Protein AF-A0A939VSV4-F1 (afdb_monomer)

Solvent-accessible surface area (backbone atoms only — not comparable to full-atom values): 4301 Å² total; per-residue (Å²): 128,90,82,55,62,69,44,62,48,98,83,36,40,30,59,53,40,49,22,47,77,67,68,34,57,67,56,36,49,53,38,52,77,72,66,32,68,58,66,53,56,27,70,88,77,62,33,13,41,39,39,53,21,56,77,72,62,36,59,69,53,31,50,51,38,45,75,72,70,34,52,61,65,80,129

pLDDT: mean 92.69, std 10.45, range [46.12, 98.69]

Mean predicted aligned error: 3.44 Å

Radius of gyration: 11.09 Å; Cα contacts (8 Å, |Δi|>4): 107; chains: 1; bounding box: 26×19×33 Å

Secondary structure (DSSP, 8-state):
----TT---TTS--HHHHHHHTT-HHHHHHHHHTT--TT-EETTTTEEHHHHHHHTT-HHHHHHHHHTTPPPP--

Sequence (75 aa):
GNNNINDYDGDGYTPLHRAVRAKNLQVVKLLVEHGANINLVVEEENKTALDLAKEEKLHEIAKYLKAHGAAGNRK

Structure (mmCIF, N/CA/C/O backbone):
data_AF-A0A939VSV4-F1
#
_entry.id   AF-A0A939VSV4-F1
#
loop_
_atom_site.group_PDB
_atom_site.id
_atom_site.type_symbol
_atom_site.label_atom_id
_atom_site.label_alt_id
_atom_site.label_comp_id
_atom_site.label_asym_id
_atom_site.label_entity_id
_atom_site.label_seq_id
_atom_site.pdbx_PDB_ins_code
_atom_site.Cartn_x
_atom_site.Cartn_y
_atom_site.Cartn_z
_atom_site.occupancy
_atom_site.B_iso_or_equiv
_atom_site.auth_seq_id
_atom_site.auth_comp_id
_atom_site.auth_asym_id
_atom_site.auth_atom_id
_atom_site.pdbx_PDB_model_num
ATOM 1 N N . GLY A 1 1 ? -2.286 -2.980 -23.446 1.00 46.12 1 GLY A N 1
ATOM 2 C CA . GLY A 1 1 ? -1.254 -3.422 -22.495 1.00 46.12 1 GLY A CA 1
ATOM 3 C C . GLY A 1 1 ? -1.959 -4.119 -21.360 1.00 46.12 1 GLY A C 1
ATOM 4 O O . GLY A 1 1 ? -3.024 -3.648 -20.981 1.00 46.12 1 GLY A O 1
ATOM 5 N N . ASN A 1 2 ? -1.448 -5.259 -20.900 1.00 49.81 2 ASN A N 1
ATOM 6 C CA . ASN A 1 2 ? -1.990 -5.932 -19.720 1.00 49.81 2 ASN A CA 1
ATOM 7 C C . ASN A 1 2 ? -1.883 -4.972 -18.526 1.00 49.81 2 ASN A C 1
ATOM 9 O O . ASN A 1 2 ? -0.791 -4.524 -18.213 1.00 49.81 2 ASN A O 1
ATOM 13 N N . ASN A 1 3 ? -3.019 -4.615 -17.924 1.00 70.12 3 ASN A N 1
ATOM 14 C CA . ASN A 1 3 ? -3.095 -3.838 -16.685 1.00 70.12 3 ASN A CA 1
ATOM 15 C C . ASN A 1 3 ? -3.245 -4.822 -15.516 1.00 70.12 3 ASN A C 1
ATOM 17 O O . ASN A 1 3 ? -4.312 -4.885 -14.899 1.00 70.12 3 ASN A O 1
ATOM 21 N N . ASN A 1 4 ? -2.241 -5.665 -15.259 1.00 89.31 4 ASN A N 1
ATOM 22 C CA . ASN A 1 4 ? -2.314 -6.546 -14.096 1.00 89.31 4 ASN A CA 1
ATOM 23 C C . ASN A 1 4 ? -2.166 -5.704 -12.822 1.00 89.31 4 ASN A C 1
ATOM 25 O O . ASN A 1 4 ? -1.340 -4.797 -12.748 1.00 89.31 4 ASN A O 1
ATOM 29 N N . ILE A 1 5 ? -2.933 -6.039 -11.789 1.00 93.06 5 ILE A N 1
ATOM 30 C CA . ILE A 1 5 ? -2.904 -5.361 -10.487 1.00 93.06 5 ILE A CA 1
ATOM 31 C C . ILE A 1 5 ? -1.541 -5.469 -9.775 1.00 93.06 5 ILE A C 1
ATOM 33 O O . ILE A 1 5 ? -1.266 -4.723 -8.836 1.00 93.06 5 ILE A O 1
ATOM 37 N N . ASN A 1 6 ? -0.691 -6.386 -10.245 1.00 94.50 6 ASN A N 1
ATOM 38 C CA . ASN A 1 6 ? 0.635 -6.685 -9.712 1.00 94.50 6 ASN A CA 1
ATOM 39 C C . ASN A 1 6 ? 1.788 -6.316 -10.654 1.00 94.50 6 ASN A C 1
ATOM 41 O O . ASN A 1 6 ? 2.936 -6.548 -10.283 1.00 94.50 6 ASN A O 1
ATOM 45 N N . ASP A 1 7 ? 1.508 -5.778 -11.846 1.00 94.44 7 ASP A N 1
ATOM 46 C CA . ASP A 1 7 ? 2.577 -5.357 -12.756 1.00 94.44 7 ASP A CA 1
ATOM 47 C C . ASP A 1 7 ? 3.292 -4.129 -12.187 1.00 94.44 7 ASP A C 1
ATOM 49 O O . ASP A 1 7 ? 2.689 -3.276 -11.528 1.00 94.44 7 ASP A O 1
ATOM 53 N N . TYR A 1 8 ? 4.590 -4.042 -12.453 1.00 93.00 8 TYR A N 1
ATOM 54 C CA . TYR A 1 8 ? 5.372 -2.850 -12.168 1.00 93.00 8 TYR A CA 1
ATOM 55 C C . TYR A 1 8 ? 5.196 -1.837 -13.299 1.00 93.00 8 TYR A C 1
ATOM 57 O O . TYR A 1 8 ? 5.171 -2.198 -14.478 1.00 93.00 8 TYR A O 1
ATOM 65 N N . ASP A 1 9 ? 5.069 -0.565 -12.941 1.00 91.69 9 ASP A N 1
ATOM 66 C CA . ASP A 1 9 ? 5.152 0.527 -13.901 1.00 91.69 9 ASP A CA 1
ATOM 67 C C . ASP A 1 9 ? 6.607 0.836 -14.293 1.00 91.69 9 ASP A C 1
ATOM 69 O O . ASP A 1 9 ? 7.545 0.161 -13.870 1.00 91.69 9 ASP A O 1
ATOM 73 N N . GLY A 1 10 ? 6.796 1.859 -15.132 1.00 91.38 10 GLY A N 1
ATOM 74 C CA . GLY A 1 10 ? 8.113 2.239 -15.651 1.00 91.38 10 GLY A CA 1
ATOM 75 C C . GLY A 1 10 ? 9.133 2.674 -14.594 1.00 91.38 10 GLY A C 1
ATOM 76 O O . GLY A 1 10 ? 10.318 2.681 -14.908 1.00 91.38 10 GLY A O 1
ATOM 77 N N . ASP A 1 11 ? 8.697 2.979 -13.368 1.00 90.19 11 ASP A N 1
ATOM 78 C CA . ASP A 1 11 ? 9.582 3.335 -12.252 1.00 90.19 11 ASP A CA 1
ATOM 79 C C . ASP A 1 11 ? 9.714 2.171 -11.242 1.00 90.19 11 ASP A C 1
AT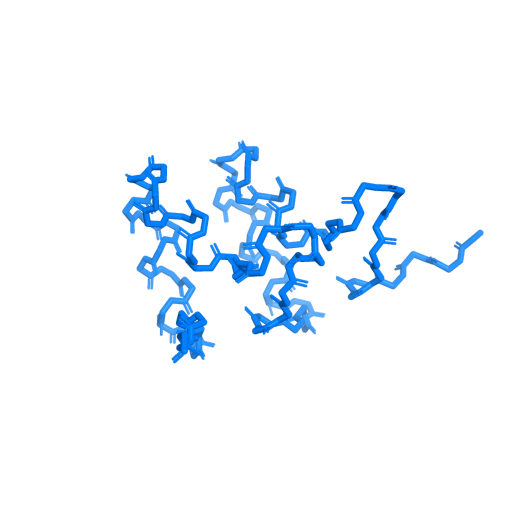OM 81 O O . ASP A 1 11 ? 10.166 2.367 -10.115 1.00 90.19 11 ASP A O 1
ATOM 85 N N . GLY A 1 12 ? 9.248 0.961 -11.579 1.00 93.25 12 GLY A N 1
ATOM 86 C CA . GLY A 1 12 ? 9.343 -0.199 -10.688 1.00 93.25 12 GLY A CA 1
ATOM 87 C C . GLY A 1 12 ? 8.323 -0.202 -9.542 1.00 93.25 12 GLY A C 1
ATOM 88 O O . GLY A 1 12 ? 8.524 -0.893 -8.540 1.00 93.25 12 GLY A O 1
ATOM 89 N N . TYR A 1 13 ? 7.218 0.547 -9.657 1.00 94.81 13 TYR A N 1
ATOM 90 C CA . TYR A 1 13 ? 6.146 0.574 -8.654 1.00 94.81 13 T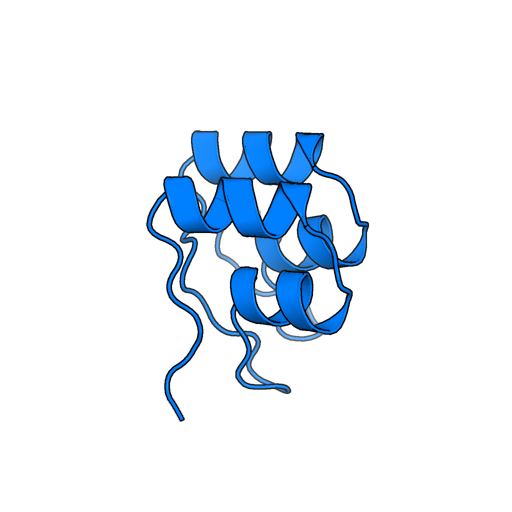YR A CA 1
ATOM 91 C C . TYR A 1 13 ? 4.940 -0.250 -9.103 1.00 94.81 13 TYR A C 1
ATOM 93 O O . TYR A 1 13 ? 4.457 -0.119 -10.221 1.00 94.81 13 TYR A O 1
ATOM 101 N N . THR A 1 14 ? 4.376 -1.045 -8.193 1.00 95.69 14 THR A N 1
ATOM 102 C CA . THR A 1 14 ? 3.055 -1.661 -8.422 1.00 95.69 14 THR A CA 1
ATOM 103 C C . THR A 1 14 ? 1.930 -0.642 -8.181 1.00 95.69 14 THR A C 1
ATOM 105 O O . THR A 1 14 ? 2.132 0.336 -7.443 1.00 95.69 14 THR A O 1
ATOM 108 N N . PRO A 1 15 ? 0.706 -0.880 -8.696 1.00 96.81 15 PRO A N 1
ATOM 109 C CA . PRO A 1 15 ? -0.463 -0.057 -8.386 1.00 96.81 15 PRO A CA 1
ATOM 110 C C . PRO A 1 15 ? -0.668 0.181 -6.884 1.00 96.81 15 PRO A C 1
ATOM 112 O O . PRO A 1 15 ? -1.004 1.293 -6.470 1.00 96.81 15 PRO A O 1
ATOM 115 N N . LEU A 1 16 ? -0.409 -0.834 -6.049 1.00 97.81 16 LEU A N 1
ATOM 116 C CA . LEU A 1 16 ? -0.543 -0.712 -4.597 1.00 97.81 16 LEU A CA 1
ATOM 117 C C . LEU A 1 16 ? 0.471 0.277 -4.010 1.00 97.81 16 LEU A C 1
ATOM 119 O O . LEU A 1 16 ? 0.097 1.111 -3.185 1.00 97.81 16 LEU A O 1
ATOM 123 N N . HIS A 1 17 ? 1.726 0.251 -4.464 1.00 97.00 17 HIS A N 1
ATOM 124 C CA . HIS A 1 17 ? 2.723 1.219 -4.010 1.00 97.00 17 HIS A CA 1
ATOM 125 C C . HIS A 1 17 ? 2.355 2.652 -4.418 1.00 97.00 17 HIS A C 1
ATOM 127 O O . HIS A 1 17 ? 2.470 3.576 -3.607 1.00 97.00 17 HIS A O 1
ATOM 133 N N . ARG A 1 18 ? 1.844 2.848 -5.642 1.00 96.75 18 ARG A N 1
ATOM 134 C CA . ARG A 1 18 ? 1.358 4.162 -6.095 1.00 96.75 18 ARG A CA 1
ATOM 135 C C . ARG A 1 18 ? 0.194 4.668 -5.254 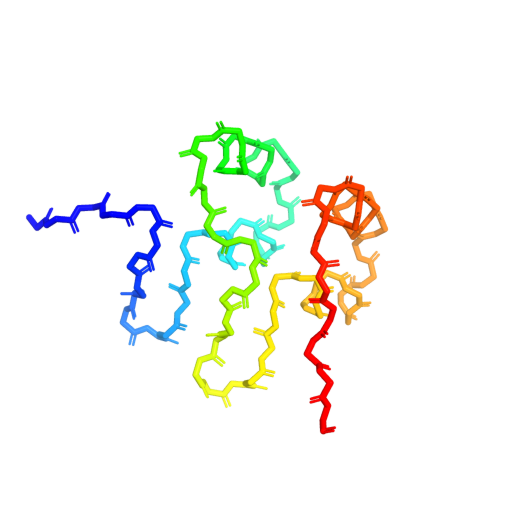1.00 96.75 18 ARG A C 1
ATOM 137 O O . ARG A 1 18 ? 0.187 5.842 -4.893 1.00 96.75 18 ARG A O 1
ATOM 144 N N . ALA A 1 19 ? -0.744 3.799 -4.880 1.00 97.94 19 ALA A N 1
ATOM 145 C CA . ALA A 1 19 ? -1.854 4.166 -4.003 1.00 97.94 19 ALA A CA 1
ATOM 146 C C . ALA A 1 19 ? -1.378 4.637 -2.615 1.00 97.94 19 ALA A C 1
ATOM 148 O O . ALA A 1 19 ? -1.917 5.610 -2.077 1.00 97.94 19 ALA A O 1
ATOM 149 N N . VAL A 1 20 ? -0.336 3.997 -2.064 1.00 98.12 20 VAL A N 1
ATOM 150 C CA . VAL A 1 20 ? 0.300 4.423 -0.806 1.00 98.12 20 VAL A CA 1
ATOM 151 C C . VAL A 1 20 ? 0.983 5.784 -0.962 1.00 98.12 20 VAL A C 1
ATOM 153 O O . VAL A 1 20 ? 0.706 6.672 -0.159 1.00 98.12 20 VAL A O 1
ATOM 156 N N . ARG A 1 21 ? 1.792 5.995 -2.013 1.00 96.38 21 ARG A N 1
ATOM 157 C CA . ARG A 1 21 ? 2.453 7.294 -2.283 1.00 96.38 21 ARG A CA 1
ATOM 158 C C . ARG A 1 21 ? 1.461 8.425 -2.563 1.00 96.38 21 ARG A C 1
ATOM 160 O O . ARG A 1 21 ? 1.702 9.574 -2.208 1.00 96.38 21 ARG A O 1
ATOM 167 N N . ALA A 1 22 ? 0.318 8.098 -3.160 1.00 97.69 22 ALA A N 1
ATOM 168 C CA . ALA A 1 22 ? -0.798 9.022 -3.345 1.00 97.69 22 ALA A CA 1
ATOM 169 C C . ALA A 1 22 ? -1.583 9.288 -2.045 1.00 97.69 22 ALA A C 1
ATOM 171 O O . ALA A 1 22 ? -2.521 10.085 -2.053 1.00 97.69 22 ALA A O 1
ATOM 172 N N . LYS A 1 23 ? -1.232 8.618 -0.936 1.00 98.12 23 LYS A N 1
ATOM 173 C CA . LYS A 1 23 ? -1.880 8.717 0.384 1.00 98.12 23 LYS A CA 1
ATOM 174 C C . LYS A 1 23 ? -3.378 8.415 0.338 1.00 98.12 23 LYS A C 1
ATOM 176 O O . LYS A 1 23 ? -4.151 8.905 1.161 1.00 98.12 23 LYS A O 1
ATOM 181 N N . ASN A 1 24 ? -3.797 7.593 -0.623 1.00 98.38 24 ASN A N 1
ATOM 182 C CA . ASN A 1 24 ? -5.202 7.335 -0.893 1.00 98.38 24 ASN A CA 1
ATOM 183 C C . ASN A 1 24 ? -5.626 5.983 -0.314 1.00 98.38 24 ASN A C 1
ATOM 185 O O . ASN A 1 24 ? -5.561 4.949 -0.980 1.00 98.38 24 ASN A O 1
ATOM 189 N N . LEU A 1 25 ? -6.109 6.004 0.931 1.00 98.44 25 LEU A N 1
ATOM 190 C CA . LEU A 1 25 ?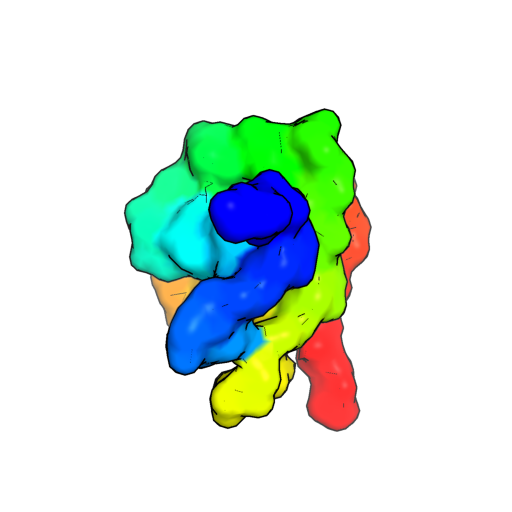 -6.570 4.799 1.624 1.00 98.44 25 LEU A CA 1
ATOM 191 C C . LEU A 1 25 ? -7.679 4.059 0.859 1.00 98.44 25 LEU A C 1
ATOM 193 O O . LEU A 1 25 ? -7.721 2.836 0.914 1.00 98.44 25 LEU A O 1
ATOM 197 N N . GLN A 1 26 ? -8.563 4.761 0.145 1.00 98.50 26 GLN A N 1
ATOM 198 C CA . GLN A 1 26 ? -9.657 4.099 -0.575 1.00 98.50 26 GLN A CA 1
ATOM 199 C C . GLN A 1 26 ? -9.140 3.278 -1.755 1.00 98.50 26 GLN A C 1
ATOM 201 O O . GLN A 1 26 ? -9.570 2.146 -1.949 1.00 98.50 26 GLN A O 1
ATOM 206 N N . VAL A 1 27 ? -8.164 3.806 -2.497 1.00 98.38 27 VAL A N 1
ATOM 207 C CA . VAL A 1 27 ? -7.523 3.054 -3.584 1.00 98.38 27 VAL A CA 1
ATOM 208 C C . VAL A 1 27 ? -6.682 1.905 -3.024 1.00 98.38 27 VAL A C 1
ATOM 210 O O . VAL A 1 27 ? -6.716 0.814 -3.581 1.00 98.38 27 VAL A O 1
ATOM 213 N N . VAL A 1 28 ? -5.993 2.100 -1.891 1.00 98.56 28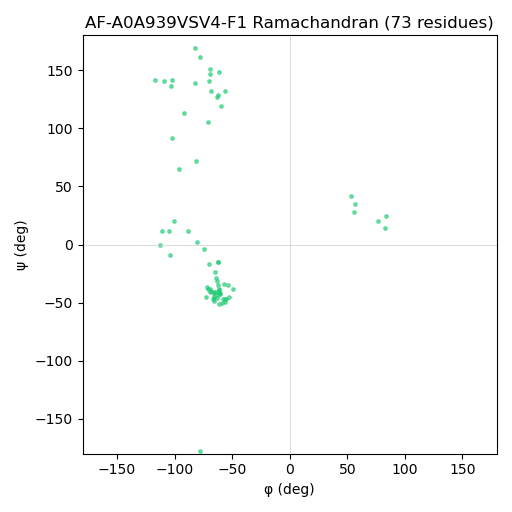 VAL A N 1
ATOM 214 C CA . VAL A 1 28 ? -5.284 1.006 -1.199 1.00 98.56 28 VAL A CA 1
ATOM 215 C C . VAL A 1 28 ? -6.242 -0.140 -0.865 1.00 98.56 28 VAL A C 1
ATOM 217 O O . VAL A 1 28 ? -5.943 -1.288 -1.185 1.00 98.56 28 VAL A O 1
ATOM 220 N N . LYS A 1 29 ? -7.396 0.168 -0.259 1.00 98.50 29 LYS A N 1
ATOM 221 C CA . LYS A 1 29 ? -8.424 -0.829 0.075 1.00 98.50 29 LYS A CA 1
ATOM 222 C C . LYS A 1 29 ? -8.921 -1.559 -1.162 1.00 98.50 29 LYS A C 1
ATOM 224 O O . LYS A 1 29 ? -8.874 -2.782 -1.197 1.00 98.50 29 LYS A O 1
ATOM 229 N N . LEU A 1 30 ? -9.301 -0.802 -2.191 1.00 98.31 30 LEU A N 1
ATOM 230 C CA . LEU A 1 30 ? -9.799 -1.358 -3.443 1.00 98.31 30 LEU A CA 1
ATOM 231 C C . LEU A 1 30 ? -8.802 -2.355 -4.046 1.00 98.31 30 LEU A C 1
ATOM 233 O O . LEU A 1 30 ? -9.190 -3.455 -4.421 1.00 98.31 30 LEU A O 1
ATOM 237 N N . LEU A 1 31 ? -7.518 -1.997 -4.105 1.00 98.06 31 LEU A N 1
ATOM 238 C CA . LEU A 1 31 ? -6.490 -2.859 -4.681 1.00 98.06 31 LEU A CA 1
ATOM 239 C C . LEU A 1 31 ? -6.277 -4.138 -3.861 1.00 98.06 31 LEU A C 1
ATOM 241 O O . LEU A 1 31 ? -6.205 -5.224 -4.434 1.00 98.06 31 LEU A O 1
ATOM 245 N N . VAL A 1 32 ? -6.213 -4.029 -2.531 1.00 97.81 32 VAL A N 1
ATOM 246 C CA . VAL A 1 32 ? -6.078 -5.195 -1.640 1.00 97.81 32 VAL A CA 1
ATOM 247 C C . VAL A 1 32 ? -7.291 -6.124 -1.766 1.00 97.81 32 VAL A C 1
ATOM 249 O O . VAL A 1 32 ? -7.120 -7.333 -1.903 1.00 97.81 32 VAL A O 1
ATOM 252 N N . GLU A 1 33 ? -8.504 -5.572 -1.806 1.00 97.00 33 GLU A N 1
ATOM 253 C CA . GLU A 1 33 ?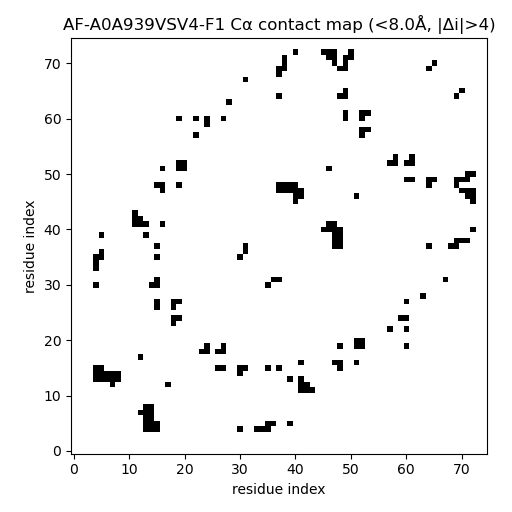 -9.750 -6.331 -1.996 1.00 97.00 33 GLU A CA 1
ATOM 254 C C . GLU A 1 33 ? -9.823 -7.022 -3.370 1.00 97.00 33 GLU A C 1
ATOM 256 O O . GLU A 1 33 ? -10.419 -8.090 -3.487 1.00 97.00 33 GLU A O 1
ATOM 261 N N . HIS A 1 34 ? -9.172 -6.460 -4.394 1.00 96.75 34 HIS A N 1
ATOM 262 C CA . HIS A 1 34 ? -9.076 -7.045 -5.738 1.00 96.75 34 HIS A CA 1
ATOM 263 C C . HIS A 1 34 ? -7.876 -7.994 -5.916 1.00 96.75 34 HIS A C 1
ATOM 265 O O . HIS A 1 34 ? -7.568 -8.396 -7.038 1.00 96.75 34 HIS A O 1
ATOM 271 N N . GLY A 1 35 ? -7.201 -8.383 -4.830 1.00 95.75 35 GLY A N 1
ATOM 272 C CA . GLY A 1 35 ? -6.140 -9.392 -4.870 1.00 95.75 35 GLY A CA 1
ATOM 273 C C . GLY A 1 35 ? -4.763 -8.859 -5.268 1.00 95.75 35 GLY A C 1
ATOM 274 O O . GLY A 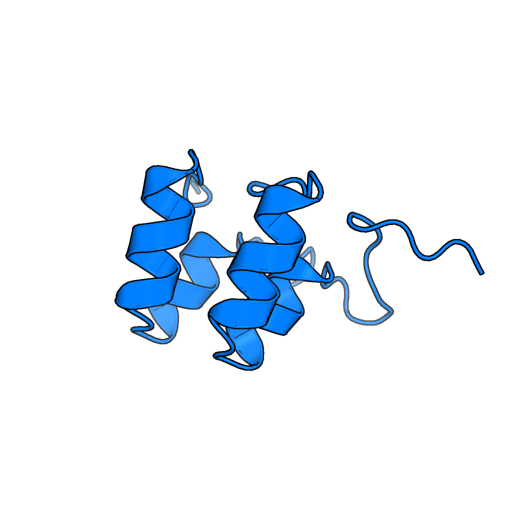1 35 ? -3.930 -9.626 -5.759 1.00 95.75 35 GLY A O 1
ATOM 275 N N . ALA A 1 36 ? -4.495 -7.565 -5.055 1.00 97.12 36 ALA A N 1
ATOM 276 C CA . ALA A 1 36 ? -3.133 -7.047 -5.140 1.00 97.12 36 ALA A CA 1
ATOM 277 C C . ALA A 1 36 ? -2.211 -7.818 -4.181 1.00 97.12 36 ALA A C 1
ATOM 279 O O . ALA A 1 36 ? -2.517 -7.997 -2.999 1.00 97.12 36 ALA A O 1
ATOM 280 N N . ASN A 1 37 ? -1.054 -8.247 -4.674 1.00 96.06 37 ASN A N 1
ATOM 281 C CA . ASN A 1 37 ? -0.031 -8.881 -3.865 1.00 96.06 37 ASN A CA 1
ATOM 282 C C . ASN A 1 37 ? 0.611 -7.828 -2.953 1.00 96.06 37 ASN A C 1
ATOM 284 O O . ASN A 1 37 ? 1.410 -6.990 -3.372 1.00 96.06 37 ASN A O 1
ATOM 288 N N . ILE A 1 38 ? 0.235 -7.900 -1.679 1.00 96.44 38 ILE A N 1
ATOM 289 C CA . ILE A 1 38 ? 0.529 -6.896 -0.659 1.00 96.44 38 ILE A CA 1
ATOM 290 C C . ILE A 1 38 ? 2.011 -6.826 -0.250 1.00 96.44 38 ILE A C 1
ATOM 292 O O . ILE A 1 38 ? 2.428 -5.843 0.360 1.00 96.44 38 ILE A O 1
ATOM 296 N N . ASN A 1 39 ? 2.797 -7.857 -0.580 1.00 95.50 39 ASN A N 1
ATOM 297 C CA . ASN A 1 39 ? 4.192 -8.018 -0.156 1.00 95.50 39 ASN A CA 1
ATOM 298 C C . ASN A 1 39 ? 5.200 -7.871 -1.309 1.00 95.50 39 ASN A C 1
ATOM 300 O O . ASN A 1 39 ? 6.371 -8.203 -1.131 1.00 95.50 39 ASN A O 1
ATOM 304 N N . LEU A 1 40 ? 4.769 -7.399 -2.486 1.00 95.19 40 LEU A N 1
ATOM 305 C CA . LEU A 1 40 ? 5.708 -7.016 -3.543 1.00 95.19 40 LEU A CA 1
ATOM 306 C C . LEU A 1 40 ? 6.599 -5.871 -3.059 1.00 95.19 40 LEU A C 1
ATOM 308 O O . LEU A 1 40 ? 6.171 -5.041 -2.256 1.00 95.19 40 LEU A O 1
ATOM 312 N N . VAL A 1 41 ? 7.830 -5.843 -3.559 1.00 94.75 41 VAL A N 1
ATOM 313 C CA . VAL A 1 41 ? 8.816 -4.809 -3.246 1.00 94.75 41 VAL A CA 1
ATOM 314 C C . VAL A 1 41 ? 9.024 -3.925 -4.465 1.00 94.75 41 VAL A C 1
ATOM 316 O O . VAL A 1 41 ? 9.059 -4.427 -5.583 1.00 94.75 41 VAL A O 1
ATOM 319 N N . VAL A 1 42 ? 9.165 -2.617 -4.264 1.00 88.31 42 VAL A N 1
ATOM 320 C CA . VAL A 1 42 ? 9.688 -1.736 -5.315 1.00 88.31 42 VAL A CA 1
ATOM 321 C C . VAL A 1 42 ? 11.156 -2.070 -5.547 1.00 88.31 42 VAL A C 1
ATOM 323 O O . VAL A 1 42 ? 11.915 -2.194 -4.582 1.00 88.31 42 VAL A O 1
ATOM 326 N N . GLU A 1 43 ? 11.557 -2.239 -6.806 1.00 80.56 43 GLU A N 1
ATOM 327 C CA . GLU A 1 43 ? 12.905 -2.719 -7.138 1.00 80.56 43 GLU A CA 1
ATOM 328 C C . GLU A 1 43 ? 13.995 -1.722 -6.725 1.00 80.56 43 GLU A C 1
ATOM 330 O O . GLU A 1 43 ? 15.012 -2.122 -6.162 1.00 80.56 43 GLU A O 1
ATOM 335 N N . GLU A 1 44 ? 13.765 -0.422 -6.933 1.00 82.81 44 GLU A N 1
ATOM 336 C CA . GLU A 1 44 ? 14.781 0.607 -6.677 1.00 82.81 44 GLU A CA 1
ATOM 337 C C . GLU A 1 44 ? 15.060 0.828 -5.184 1.00 82.81 44 GLU A C 1
ATOM 339 O O . GLU A 1 44 ? 16.204 1.040 -4.784 1.00 82.81 44 GLU A O 1
ATOM 344 N N . GLU A 1 45 ? 14.023 0.779 -4.342 1.00 82.50 45 GLU A N 1
ATOM 345 C CA . GLU A 1 45 ? 14.151 1.080 -2.909 1.00 82.50 45 GLU A CA 1
ATOM 346 C C . GLU A 1 45 ? 14.133 -0.170 -2.019 1.00 82.50 45 GLU A C 1
ATOM 348 O O . GLU A 1 45 ? 14.391 -0.067 -0.818 1.00 82.50 45 GLU A O 1
ATOM 353 N N . ASN A 1 46 ? 13.817 -1.342 -2.582 1.00 91.06 46 ASN A N 1
ATOM 354 C CA . ASN A 1 46 ? 13.616 -2.599 -1.858 1.00 91.06 46 ASN A CA 1
ATOM 355 C C . ASN A 1 46 ? 12.590 -2.468 -0.707 1.00 91.06 46 ASN A C 1
ATOM 357 O O . ASN A 1 46 ? 12.796 -2.974 0.401 1.00 91.06 46 ASN A O 1
ATOM 361 N N . LYS A 1 47 ? 11.484 -1.754 -0.954 1.00 94.25 47 LYS A N 1
ATOM 362 C CA . LYS A 1 47 ? 10.429 -1.454 0.034 1.00 94.25 47 LYS A CA 1
ATOM 363 C C . LYS A 1 47 ? 9.098 -2.067 -0.365 1.00 94.25 47 LYS A C 1
ATOM 365 O O . LYS A 1 47 ? 8.720 -2.018 -1.527 1.00 94.25 47 LYS A O 1
ATOM 370 N N . THR A 1 48 ? 8.350 -2.566 0.610 1.00 96.81 48 THR A N 1
ATOM 371 C CA . THR A 1 48 ? 6.939 -2.927 0.413 1.00 96.81 48 THR A CA 1
ATOM 372 C C . THR A 1 48 ? 6.025 -1.706 0.530 1.00 96.81 48 THR A C 1
ATOM 374 O O . THR A 1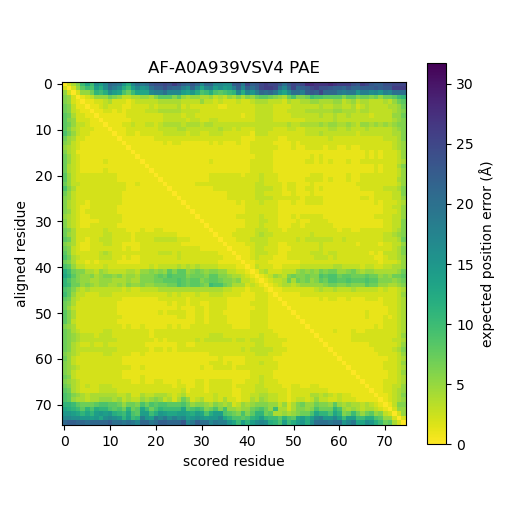 48 ? 6.407 -0.657 1.063 1.00 96.81 48 THR A O 1
ATOM 377 N N . ALA A 1 49 ? 4.755 -1.867 0.153 1.00 97.06 49 ALA A N 1
ATOM 378 C CA . ALA A 1 49 ? 3.704 -0.887 0.429 1.00 97.06 49 ALA A CA 1
ATOM 379 C C . ALA A 1 49 ? 3.606 -0.519 1.929 1.00 97.06 49 ALA A C 1
ATOM 381 O O . ALA A 1 49 ? 3.333 0.634 2.270 1.00 97.06 49 ALA A O 1
ATOM 382 N N . LEU A 1 50 ? 3.859 -1.473 2.837 1.00 98.00 50 LEU A N 1
ATOM 383 C CA . LEU A 1 50 ? 3.857 -1.212 4.279 1.00 98.00 50 LEU A CA 1
ATOM 384 C C . LEU A 1 50 ? 5.076 -0.391 4.723 1.00 98.00 50 LEU A C 1
ATOM 386 O O . LEU A 1 50 ? 4.939 0.443 5.621 1.00 98.00 50 LEU A O 1
ATOM 390 N N . ASP A 1 51 ? 6.246 -0.610 4.125 1.00 97.12 51 ASP A N 1
ATOM 391 C CA . ASP A 1 51 ? 7.453 0.160 4.449 1.00 97.12 51 ASP A CA 1
ATOM 392 C C . ASP A 1 51 ? 7.287 1.625 4.037 1.00 97.12 51 ASP A C 1
ATOM 394 O O . ASP A 1 51 ? 7.477 2.510 4.873 1.00 97.12 51 ASP A O 1
ATOM 398 N N . LEU A 1 52 ? 6.787 1.876 2.819 1.00 96.25 52 LEU A N 1
ATOM 399 C CA . LEU A 1 52 ? 6.446 3.226 2.350 1.00 96.25 52 LEU A CA 1
ATOM 400 C C . LEU A 1 52 ? 5.454 3.922 3.296 1.00 96.25 52 LEU A C 1
ATOM 402 O O . LEU A 1 52 ? 5.671 5.058 3.718 1.00 96.25 52 LEU A O 1
ATOM 406 N N . ALA A 1 53 ? 4.386 3.224 3.698 1.00 97.75 53 ALA A N 1
ATOM 407 C CA . ALA A 1 53 ? 3.385 3.786 4.603 1.00 97.75 53 ALA A CA 1
ATOM 408 C C . ALA A 1 53 ? 3.967 4.152 5.981 1.00 97.75 53 ALA A C 1
ATOM 410 O O . ALA A 1 53 ? 3.541 5.138 6.585 1.00 97.75 53 ALA A O 1
ATOM 411 N N . LYS A 1 54 ? 4.933 3.381 6.497 1.00 97.00 54 LYS A N 1
ATOM 412 C CA . LYS A 1 54 ? 5.599 3.679 7.776 1.00 97.00 54 LYS A CA 1
ATOM 413 C C . LYS A 1 54 ? 6.544 4.870 7.669 1.00 97.00 54 LYS A C 1
ATOM 415 O O . LYS A 1 54 ? 6.509 5.728 8.551 1.00 97.00 54 LYS A O 1
ATOM 420 N N . GLU A 1 55 ? 7.359 4.927 6.619 1.00 95.62 55 GLU A N 1
ATOM 421 C CA . GLU A 1 55 ? 8.303 6.028 6.385 1.00 95.62 55 GLU A CA 1
ATOM 422 C C . GLU A 1 55 ? 7.578 7.368 6.244 1.00 95.62 55 GLU A C 1
ATOM 424 O O . GLU A 1 55 ? 7.960 8.359 6.869 1.00 95.62 55 GLU A O 1
ATOM 429 N N . GLU A 1 56 ? 6.465 7.373 5.512 1.00 95.94 56 GLU A N 1
ATOM 430 C CA . GLU A 1 56 ? 5.623 8.556 5.331 1.00 95.94 56 GLU A CA 1
ATOM 431 C C . GLU A 1 56 ? 4.660 8.829 6.505 1.00 95.94 56 GLU A C 1
ATOM 433 O O . GLU A 1 56 ? 3.885 9.788 6.458 1.00 95.94 56 GLU A O 1
ATOM 438 N N . LYS A 1 57 ? 4.704 8.019 7.574 1.00 98.06 57 LYS A N 1
ATOM 439 C CA . LYS A 1 57 ? 3.836 8.125 8.767 1.00 98.06 57 LYS A CA 1
ATOM 440 C C . LYS A 1 57 ? 2.331 8.060 8.445 1.00 98.06 57 LYS A C 1
ATOM 442 O O . LYS A 1 57 ? 1.503 8.673 9.119 1.00 98.06 57 LYS A O 1
ATOM 447 N N . LEU A 1 58 ? 1.949 7.276 7.439 1.00 98.31 58 LEU A N 1
ATOM 448 C CA . LEU A 1 58 ? 0.562 7.048 7.017 1.00 98.31 58 LEU A CA 1
ATOM 449 C C . LEU A 1 58 ? -0.102 5.987 7.906 1.00 98.31 58 LEU A C 1
ATOM 451 O O . LEU A 1 58 ? -0.330 4.851 7.490 1.00 98.31 58 LEU A O 1
ATOM 455 N N . HIS A 1 59 ? -0.400 6.356 9.154 1.00 98.00 59 HIS A N 1
ATOM 456 C CA . HIS A 1 59 ? -0.848 5.429 10.200 1.00 98.00 59 HIS A CA 1
ATOM 457 C C . HIS A 1 59 ? -2.046 4.551 9.802 1.00 98.00 59 HIS A C 1
ATOM 459 O O . HIS A 1 59 ? -1.999 3.340 10.010 1.00 98.00 59 HIS A O 1
ATOM 465 N N . GLU A 1 60 ? -3.083 5.125 9.186 1.00 98.50 60 GLU A N 1
ATOM 466 C CA . GLU A 1 60 ? -4.284 4.373 8.791 1.00 98.50 60 GLU A CA 1
ATOM 467 C C . GLU A 1 60 ? -4.011 3.375 7.659 1.00 98.50 60 GLU A C 1
ATOM 469 O O . GLU A 1 60 ? -4.469 2.234 7.709 1.00 98.50 60 GLU A O 1
ATOM 474 N N . ILE A 1 61 ? -3.202 3.766 6.671 1.00 98.69 61 ILE A N 1
ATOM 475 C CA . ILE A 1 61 ? -2.789 2.883 5.574 1.00 98.69 61 ILE A CA 1
ATOM 476 C C . ILE A 1 61 ? -1.905 1.758 6.116 1.00 98.69 61 ILE A C 1
ATOM 478 O O . ILE A 1 61 ? -2.157 0.589 5.831 1.00 98.69 61 ILE A O 1
ATOM 482 N N . ALA A 1 62 ? -0.921 2.080 6.958 1.00 98.38 62 ALA A N 1
ATOM 483 C CA . ALA A 1 62 ? -0.047 1.085 7.571 1.00 98.38 62 ALA A CA 1
ATOM 484 C C . ALA A 1 62 ? -0.831 0.087 8.441 1.00 98.38 62 ALA A C 1
ATOM 486 O O . ALA A 1 62 ? -0.574 -1.118 8.392 1.00 98.38 62 ALA A O 1
ATOM 487 N N . LYS A 1 63 ? -1.810 0.573 9.217 1.00 98.38 63 LYS A N 1
ATOM 488 C CA . LYS A 1 63 ? -2.695 -0.266 10.033 1.00 98.38 63 LYS A CA 1
ATOM 489 C C . LYS A 1 63 ? -3.543 -1.188 9.161 1.00 98.38 63 LYS A C 1
ATOM 491 O O . LYS A 1 63 ? -3.618 -2.378 9.459 1.00 98.38 63 LYS A O 1
ATOM 496 N N . TYR A 1 64 ? -4.136 -0.661 8.090 1.00 98.56 64 TYR A N 1
ATOM 497 C CA . TYR A 1 64 ? -4.927 -1.453 7.152 1.00 98.56 64 TYR A CA 1
ATOM 498 C C . TYR A 1 64 ? -4.080 -2.538 6.475 1.00 98.56 64 TYR A C 1
ATOM 500 O O . TYR A 1 64 ? -4.434 -3.712 6.552 1.00 98.56 64 TYR A O 1
ATOM 508 N N . LEU A 1 65 ? -2.930 -2.176 5.900 1.00 98.12 65 LEU A N 1
ATOM 509 C CA . LEU A 1 65 ? -2.025 -3.122 5.242 1.00 98.12 65 LEU A CA 1
ATOM 510 C C . LEU A 1 65 ? -1.576 -4.232 6.204 1.00 98.12 65 LEU A C 1
ATOM 512 O O . LEU A 1 65 ? -1.671 -5.414 5.879 1.00 98.12 65 LEU A O 1
ATOM 516 N N . LYS A 1 66 ? -1.161 -3.874 7.428 1.00 97.81 66 LYS A N 1
ATOM 517 C CA . LYS A 1 66 ? -0.756 -4.849 8.453 1.00 97.81 66 LYS A CA 1
ATOM 518 C C . LYS A 1 66 ? -1.900 -5.789 8.847 1.00 97.81 66 LYS A C 1
ATOM 520 O O . LYS A 1 66 ? -1.662 -6.978 9.041 1.00 97.81 66 LYS A O 1
ATOM 525 N N . ALA A 1 67 ? -3.129 -5.279 8.950 1.00 97.81 67 ALA A N 1
ATOM 526 C CA . ALA A 1 67 ? -4.307 -6.101 9.236 1.00 97.81 67 ALA A CA 1
ATOM 527 C C . ALA A 1 67 ? -4.617 -7.112 8.115 1.00 97.81 67 ALA A C 1
ATOM 529 O O . ALA A 1 67 ? -5.218 -8.145 8.392 1.00 97.81 67 ALA A O 1
ATOM 530 N N . HIS A 1 68 ? -4.162 -6.849 6.886 1.00 97.31 68 HIS A N 1
ATOM 531 C CA . HIS A 1 68 ? -4.326 -7.721 5.716 1.00 97.31 68 HIS A CA 1
ATOM 532 C C . HIS A 1 68 ? -3.067 -8.549 5.410 1.00 97.31 68 HIS A C 1
ATOM 534 O O . HIS A 1 68 ? -2.891 -9.040 4.299 1.00 97.31 68 HIS A O 1
ATOM 540 N N . GLY A 1 69 ? -2.181 -8.720 6.396 1.00 94.94 69 GLY A N 1
ATOM 541 C CA . GLY A 1 69 ? -1.023 -9.606 6.277 1.00 94.94 69 GLY A CA 1
ATOM 542 C C . GLY A 1 69 ? 0.190 -8.994 5.576 1.00 94.94 69 GLY A C 1
ATOM 543 O O . GLY A 1 69 ? 1.112 -9.734 5.232 1.00 94.94 69 GLY A O 1
ATOM 544 N N . ALA A 1 70 ? 0.230 -7.670 5.388 1.00 94.44 70 ALA A N 1
ATOM 545 C CA . ALA A 1 70 ? 1.444 -7.012 4.919 1.00 94.44 70 ALA A 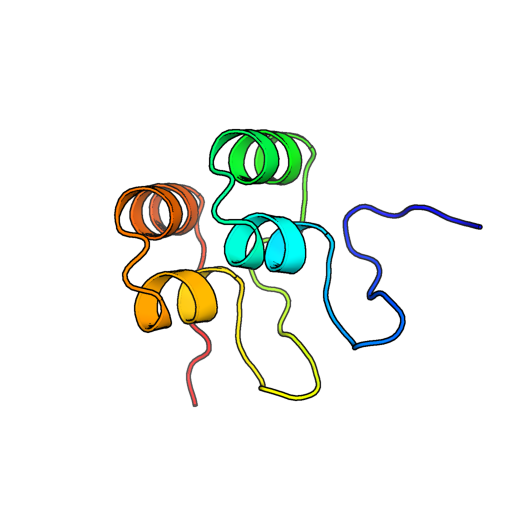CA 1
ATOM 546 C C . ALA A 1 70 ? 2.576 -7.179 5.939 1.00 94.44 70 ALA A C 1
ATOM 548 O O . ALA A 1 70 ? 2.438 -6.827 7.120 1.00 94.44 70 ALA A O 1
ATOM 549 N N . ALA A 1 71 ? 3.713 -7.669 5.465 1.00 91.00 71 ALA A N 1
ATOM 550 C CA . ALA A 1 71 ? 4.968 -7.675 6.189 1.00 91.00 71 ALA A CA 1
ATOM 551 C C . ALA A 1 71 ? 5.853 -6.548 5.648 1.00 91.00 71 ALA A C 1
ATOM 553 O O . ALA A 1 71 ? 5.863 -6.276 4.455 1.00 91.00 71 ALA A O 1
ATOM 554 N N . GLY A 1 72 ? 6.590 -5.881 6.538 1.00 82.88 72 GLY A N 1
ATOM 555 C CA . GLY A 1 72 ? 7.669 -5.010 6.078 1.00 82.88 72 GLY A CA 1
ATOM 556 C C . GLY A 1 72 ? 8.786 -5.870 5.507 1.00 82.88 72 GLY A C 1
ATOM 557 O O . GLY A 1 72 ? 8.965 -7.014 5.955 1.00 82.88 72 GLY A O 1
ATOM 558 N N . ASN A 1 73 ? 9.542 -5.334 4.557 1.00 80.00 73 ASN A N 1
ATOM 559 C CA . ASN A 1 73 ? 10.708 -6.036 4.068 1.00 80.00 73 ASN A CA 1
ATOM 560 C C . ASN A 1 73 ? 11.709 -6.204 5.220 1.00 80.00 73 ASN A C 1
ATOM 562 O O . ASN A 1 73 ? 12.026 -5.258 5.950 1.00 80.00 73 ASN A O 1
ATOM 566 N N . ARG A 1 74 ? 12.168 -7.437 5.426 1.00 70.12 74 ARG A N 1
ATOM 567 C CA . ARG A 1 74 ? 13.204 -7.740 6.413 1.00 70.12 74 ARG A CA 1
ATOM 568 C C . ARG A 1 74 ? 14.529 -7.657 5.667 1.00 70.12 74 ARG A C 1
ATOM 570 O O . ARG A 1 74 ? 14.737 -8.442 4.752 1.00 70.12 74 ARG A O 1
ATOM 577 N N . LYS A 1 75 ? 15.349 -6.664 6.023 1.00 55.66 75 LYS A N 1
ATOM 578 C CA . LYS A 1 75 ? 16.728 -6.536 5.533 1.00 55.66 75 LYS A CA 1
ATOM 579 C C . LYS A 1 75 ? 17.516 -7.821 5.755 1.00 55.66 75 LYS A C 1
ATOM 581 O O . LYS A 1 75 ? 17.275 -8.464 6.804 1.00 55.66 75 LYS A O 1
#

Nearest PDB structures (foldseek):
  6gcu-assembly2_F  TM=9.457E-01  e=3.917E-04  synthetic construct
  1k3z-assembly1_D  TM=9.694E-01  e=6.535E-04  Mus musculus
  1oy3-assembly1_D  TM=9.712E-01  e=7.427E-04  Mus musculus
  1ikn-assembly1_D  TM=9.227E-01  e=3.449E-03  Homo sapiens
  5w7j-assembly1_A  TM=9.332E-01  e=1.023E-02  Homo sapiens

Foldseek 3Di:
DDLDQADADPQQDGQLLVCLVVLPLVSNVVSVVVPHPQADARPPPRWGSLRSCVVVVSPVSNVVSVVSPHDTDDD